Protein AF-A0A0C3QMH3-F1 (afdb_monomer_lite)

Secondary structure (DSSP, 8-state):
--S-SSSSS-EEEEEEEETTEEEEEEE-SSEEEEEEESSTGGGGTSPPEEEEE---GGG-S--

Radius of gyration: 12.71 Å; chains: 1; bounding box: 25×25×33 Å

Structure (mmCIF, N/CA/C/O backbone):
data_AF-A0A0C3QMH3-F1
#
_entry.id   AF-A0A0C3QMH3-F1
#
loop_
_atom_site.group_PDB
_atom_site.id
_atom_site.type_symbol
_atom_site.label_atom_id
_atom_site.label_alt_id
_atom_site.label_comp_id
_atom_site.label_asym_id
_atom_site.label_entity_id
_atom_site.label_seq_id
_atom_site.pdbx_PDB_ins_code
_atom_site.Cartn_x
_atom_site.Cartn_y
_atom_site.Cartn_z
_atom_site.occupancy
_atom_site.B_iso_or_equiv
_atom_site.auth_seq_id
_atom_site.auth_comp_id
_atom_site.auth_asym_id
_atom_site.auth_atom_id
_atom_site.pdbx_PDB_model_num
ATOM 1 N N . PHE A 1 1 ? -11.780 8.151 11.483 1.00 83.38 1 PHE A N 1
ATOM 2 C CA . PHE A 1 1 ? -10.427 8.345 10.917 1.00 83.38 1 PHE A CA 1
ATOM 3 C C . PHE A 1 1 ? -10.235 9.832 10.642 1.00 83.38 1 PHE A C 1
ATOM 5 O O . PHE A 1 1 ? -11.228 10.545 10.584 1.00 83.38 1 PHE A O 1
ATOM 12 N N . THR A 1 2 ? -8.995 10.298 10.486 1.00 94.25 2 THR A N 1
ATOM 13 C CA . THR A 1 2 ? -8.691 11.722 10.238 1.00 94.25 2 THR A CA 1
ATOM 14 C C . THR A 1 2 ? -7.863 11.839 8.974 1.00 94.25 2 THR A C 1
ATOM 16 O O . THR A 1 2 ? -6.917 11.074 8.808 1.00 94.25 2 THR A O 1
ATOM 19 N N . ASN A 1 3 ? -8.178 12.788 8.103 1.00 94.69 3 ASN A N 1
ATOM 20 C CA . ASN A 1 3 ? -7.373 13.035 6.911 1.00 94.69 3 ASN A CA 1
ATOM 21 C C . ASN A 1 3 ? -6.075 13.799 7.236 1.00 94.69 3 ASN A C 1
ATOM 23 O O . ASN A 1 3 ? -6.029 14.514 8.237 1.00 94.69 3 ASN A O 1
ATOM 27 N N . PRO A 1 4 ? -5.033 13.661 6.395 1.00 94.50 4 PRO A N 1
ATOM 28 C CA . PRO A 1 4 ? -4.900 12.658 5.331 1.00 94.50 4 PRO A CA 1
ATOM 29 C C . PRO A 1 4 ? -4.600 11.251 5.889 1.00 94.50 4 PRO A C 1
ATOM 31 O O . PRO A 1 4 ? -4.055 11.107 6.989 1.00 94.50 4 PRO A O 1
ATOM 34 N N . ILE A 1 5 ? -4.964 10.208 5.130 1.00 94.94 5 ILE A N 1
ATOM 35 C CA . ILE A 1 5 ? -4.592 8.811 5.430 1.00 94.94 5 ILE A CA 1
ATOM 36 C C . ILE A 1 5 ? -3.147 8.522 5.011 1.00 94.94 5 ILE A C 1
ATOM 38 O O . ILE A 1 5 ? -2.429 7.853 5.747 1.00 94.94 5 ILE A O 1
ATOM 42 N N . LYS A 1 6 ? -2.701 9.057 3.870 1.00 93.69 6 LYS A N 1
ATOM 43 C CA . LYS A 1 6 ? -1.342 8.868 3.356 1.00 93.69 6 LYS A CA 1
ATOM 44 C C . LYS A 1 6 ? -0.789 10.207 2.869 1.00 93.69 6 LYS A C 1
ATOM 46 O O . LYS A 1 6 ? -1.379 10.842 2.001 1.00 93.69 6 LYS A O 1
ATOM 51 N N . ASN A 1 7 ? 0.291 10.662 3.499 1.00 91.88 7 ASN A N 1
ATOM 52 C CA . ASN A 1 7 ? 1.019 11.878 3.149 1.00 91.88 7 ASN A CA 1
ATOM 53 C C . ASN A 1 7 ? 2.493 11.693 3.553 1.00 91.88 7 ASN A C 1
ATOM 55 O O . ASN A 1 7 ? 2.750 11.589 4.755 1.00 91.88 7 ASN A O 1
ATOM 59 N N . PRO A 1 8 ? 3.452 11.631 2.612 1.00 92.69 8 PRO A N 1
ATOM 60 C CA . PRO A 1 8 ? 3.310 11.729 1.148 1.00 92.69 8 PRO A CA 1
ATOM 61 C C . PRO A 1 8 ? 2.755 10.438 0.502 1.00 92.69 8 PRO A C 1
ATOM 63 O O . PRO A 1 8 ? 2.425 9.486 1.206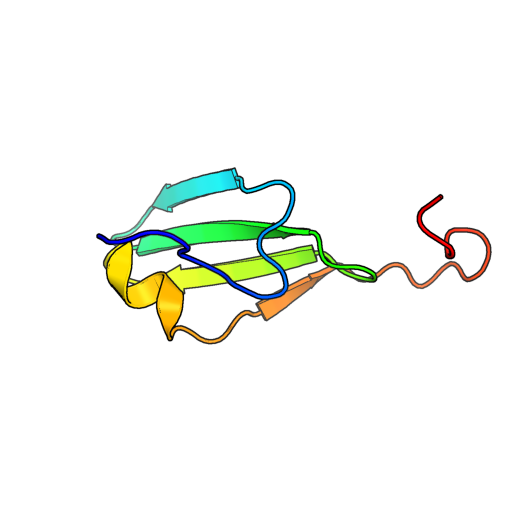 1.00 92.69 8 PRO A O 1
ATOM 66 N N . ASN A 1 9 ? 2.695 10.388 -0.839 1.00 93.38 9 ASN A N 1
ATOM 67 C CA . ASN A 1 9 ? 2.387 9.188 -1.647 1.00 93.38 9 ASN A CA 1
ATOM 68 C C . ASN A 1 9 ? 0.940 8.664 -1.531 1.00 93.38 9 ASN A C 1
ATOM 70 O O . ASN A 1 9 ? 0.714 7.455 -1.484 1.00 93.38 9 ASN A O 1
ATOM 74 N N . GLY A 1 10 ? -0.030 9.577 -1.435 1.00 94.31 10 GLY A N 1
ATOM 75 C CA . GLY A 1 10 ? -1.464 9.277 -1.335 1.00 94.31 10 GLY A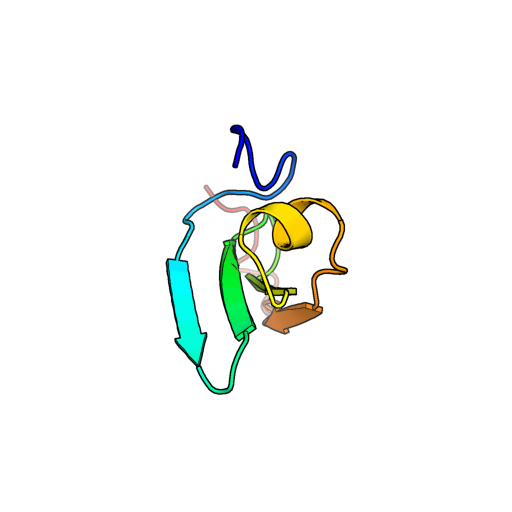 CA 1
ATOM 76 C C . GLY A 1 10 ? -2.265 9.472 -2.628 1.00 94.31 10 GLY A C 1
ATOM 77 O O . GLY A 1 10 ? -3.487 9.564 -2.546 1.00 94.31 10 GLY A O 1
ATOM 78 N N . SER A 1 11 ? -1.599 9.600 -3.779 1.00 95.62 11 SER A N 1
ATOM 79 C CA . SER A 1 11 ? -2.240 9.893 -5.066 1.00 95.62 11 SER A CA 1
ATOM 80 C C . SER A 1 11 ? -3.068 8.717 -5.587 1.00 95.62 11 SER A C 1
ATOM 82 O O . SER A 1 11 ? -2.785 7.557 -5.274 1.00 95.62 11 SER A O 1
ATOM 84 N N . ASP A 1 12 ? -4.103 9.051 -6.362 1.00 96.56 12 ASP A N 1
ATOM 85 C CA . ASP A 1 12 ? -5.035 8.125 -7.021 1.00 96.56 12 ASP A CA 1
ATOM 86 C C . ASP A 1 12 ? -5.533 6.989 -6.101 1.00 96.56 12 ASP A C 1
ATOM 88 O O . ASP A 1 12 ? -5.339 5.807 -6.401 1.00 96.56 12 ASP A O 1
ATOM 92 N N . PRO A 1 13 ? -6.132 7.313 -4.935 1.00 97.19 13 PRO A N 1
ATOM 93 C CA . PRO A 1 13 ? -6.471 6.309 -3.939 1.00 97.19 13 PRO A CA 1
ATOM 94 C C . PRO A 1 13 ? -7.596 5.388 -4.426 1.00 97.19 13 PRO A C 1
ATOM 96 O O . PRO A 1 13 ? -8.703 5.837 -4.724 1.00 97.19 13 PRO A O 1
ATOM 99 N N . PHE A 1 14 ? -7.338 4.080 -4.402 1.00 98.38 14 PHE A N 1
ATOM 100 C CA . PHE A 1 14 ? -8.339 3.039 -4.636 1.00 98.38 14 PHE A CA 1
ATOM 101 C C . PHE A 1 14 ? -8.337 2.047 -3.473 1.00 98.38 14 PHE A C 1
ATOM 103 O O . PHE A 1 14 ? -7.286 1.530 -3.096 1.00 98.38 14 PHE A O 1
ATOM 110 N N . MET A 1 15 ? -9.503 1.787 -2.876 1.00 97.94 15 MET A N 1
ATOM 111 C CA . MET A 1 15 ? -9.603 0.970 -1.666 1.00 97.94 15 MET A CA 1
ATOM 112 C C . MET A 1 15 ? -10.596 -0.177 -1.828 1.00 97.94 15 MET A C 1
ATOM 114 O O . MET A 1 15 ? -11.730 0.029 -2.253 1.00 97.94 15 MET A O 1
ATOM 118 N N . VAL A 1 16 ? -10.171 -1.371 -1.418 1.00 98.56 16 VAL A N 1
ATOM 119 C CA . VAL A 1 16 ? -10.997 -2.585 -1.349 1.00 98.56 16 VAL A CA 1
ATOM 120 C C . VAL A 1 16 ? -10.928 -3.156 0.065 1.00 98.56 16 VAL A C 1
ATOM 122 O O . VAL A 1 16 ? -9.904 -3.029 0.739 1.00 98.56 16 VAL A O 1
ATOM 125 N N . TYR A 1 17 ? -12.013 -3.776 0.522 1.00 98.38 17 TYR A N 1
ATOM 126 C CA . TYR A 1 17 ? -12.049 -4.528 1.773 1.00 98.38 17 TYR A CA 1
ATOM 127 C C . TYR A 1 17 ? -12.243 -6.012 1.475 1.00 98.38 17 TYR A C 1
ATOM 129 O O . TYR A 1 17 ? -13.193 -6.378 0.786 1.00 98.38 17 TYR A O 1
ATOM 137 N N . ASP A 1 18 ? -11.347 -6.848 1.989 1.00 98.62 18 ASP A N 1
ATOM 138 C CA . ASP A 1 18 ? -11.403 -8.299 1.824 1.00 98.62 18 ASP A CA 1
ATOM 139 C C . ASP A 1 18 ? -10.723 -9.004 3.007 1.00 98.62 18 ASP A C 1
ATOM 141 O O . ASP A 1 18 ? -9.730 -8.516 3.556 1.00 98.62 18 ASP A O 1
ATOM 145 N N . GLY A 1 19 ? -11.277 -10.142 3.435 1.00 98.25 19 GLY A N 1
ATOM 146 C CA . GLY A 1 19 ? -10.672 -10.994 4.466 1.00 98.25 19 GLY A CA 1
ATOM 147 C C . GLY A 1 19 ? -10.326 -10.295 5.791 1.00 98.25 19 GLY A C 1
ATOM 148 O O . GLY A 1 19 ? -9.342 -10.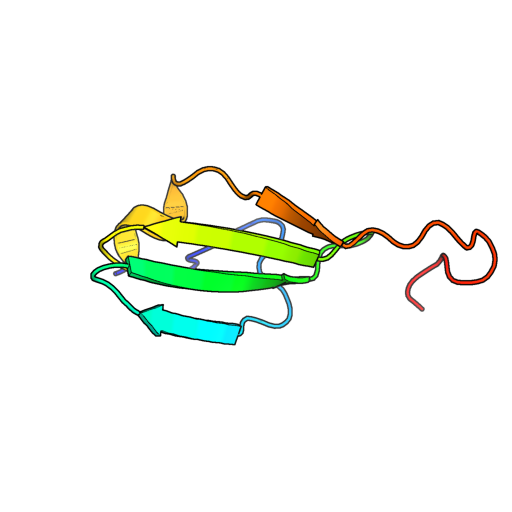660 6.429 1.00 98.25 19 GLY A O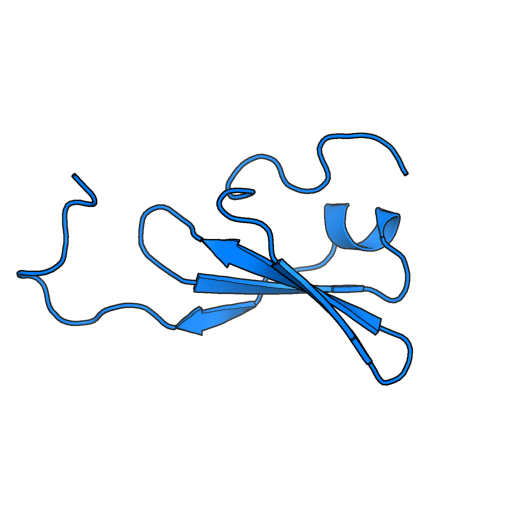 1
ATOM 149 N N . GLY A 1 20 ? -11.078 -9.268 6.202 1.00 98.50 20 GLY A N 1
ATOM 150 C CA . GLY A 1 20 ? -10.814 -8.532 7.447 1.00 98.50 20 GLY A CA 1
ATOM 151 C C . GLY A 1 20 ? -9.862 -7.335 7.317 1.00 98.50 20 GLY A C 1
ATOM 152 O O . GLY A 1 20 ? -9.567 -6.681 8.319 1.00 98.50 20 GLY A O 1
ATOM 153 N N . TYR A 1 21 ? -9.387 -7.022 6.108 1.00 98.75 21 TYR A N 1
ATOM 154 C CA . TYR A 1 21 ? -8.416 -5.959 5.854 1.00 98.75 21 TYR A CA 1
ATOM 155 C C . TYR A 1 21 ? -8.922 -4.947 4.827 1.00 98.75 21 TYR A C 1
ATOM 157 O O . TYR A 1 21 ? -9.536 -5.299 3.826 1.00 98.75 21 TYR A O 1
ATOM 165 N N . TYR A 1 22 ? -8.572 -3.683 5.046 1.00 98.69 22 TYR A N 1
ATOM 166 C CA . TYR A 1 22 ? -8.586 -2.642 4.027 1.00 98.69 22 TYR A CA 1
ATOM 167 C C . TYR A 1 22 ? -7.282 -2.706 3.240 1.00 98.69 22 TYR A C 1
ATOM 169 O O . TYR A 1 22 ? -6.212 -2.707 3.848 1.00 98.69 22 TYR A O 1
ATOM 177 N N . TYR A 1 23 ? -7.371 -2.714 1.914 1.00 98.75 23 TYR A N 1
ATOM 178 C CA . TYR A 1 23 ? -6.254 -2.625 0.980 1.00 98.75 23 TYR A CA 1
ATOM 179 C C . TYR A 1 23 ? -6.354 -1.296 0.242 1.00 98.75 23 TYR A C 1
ATOM 181 O O . TYR A 1 23 ? -7.261 -1.104 -0.564 1.00 98.75 23 TYR A O 1
ATOM 189 N N . LEU A 1 24 ? -5.438 -0.378 0.535 1.00 98.62 24 LEU A N 1
ATOM 190 C CA . LEU A 1 24 ? -5.334 0.918 -0.122 1.00 98.62 24 LEU A CA 1
ATOM 191 C C . LEU A 1 24 ? -4.230 0.862 -1.175 1.00 98.62 24 LEU A C 1
ATOM 193 O O . LEU A 1 24 ? -3.046 0.795 -0.832 1.00 98.62 24 LEU A O 1
ATOM 197 N N . LEU A 1 25 ? -4.631 0.902 -2.441 1.00 98.62 25 LEU A N 1
ATOM 198 C CA . LEU A 1 25 ? -3.749 1.126 -3.575 1.00 98.62 25 LEU A CA 1
ATOM 199 C C . LEU A 1 25 ? -3.540 2.631 -3.766 1.00 98.62 25 LEU A C 1
ATOM 201 O O . LEU A 1 25 ? -4.495 3.405 -3.716 1.00 98.62 25 LEU A O 1
ATOM 205 N N . THR A 1 26 ? -2.290 3.029 -3.985 1.00 98.38 26 THR A N 1
ATOM 206 C CA . THR A 1 26 ? -1.909 4.409 -4.322 1.00 98.38 26 THR A CA 1
ATOM 207 C C . THR A 1 26 ? -0.812 4.411 -5.368 1.00 98.38 26 THR A C 1
ATOM 209 O O . THR A 1 26 ? 0.094 3.567 -5.320 1.00 98.38 26 THR A O 1
ATOM 212 N N . THR A 1 27 ? -0.842 5.402 -6.247 1.00 96.19 27 THR A N 1
ATOM 213 C CA . THR A 1 27 ? 0.278 5.725 -7.126 1.00 96.19 27 THR A CA 1
ATOM 214 C C . THR A 1 27 ? 1.307 6.566 -6.373 1.00 96.19 27 THR A C 1
ATOM 216 O O . THR A 1 27 ? 1.011 7.321 -5.441 1.00 96.19 27 THR A O 1
ATOM 219 N N . THR A 1 28 ? 2.563 6.397 -6.757 1.00 93.25 28 THR A N 1
ATOM 220 C CA . THR A 1 28 ? 3.663 7.279 -6.368 1.00 93.25 28 THR A CA 1
ATOM 221 C C . THR A 1 28 ? 4.304 7.840 -7.627 1.00 93.25 28 THR A C 1
ATOM 223 O O . THR A 1 28 ? 3.936 7.469 -8.738 1.00 93.25 28 THR A O 1
ATOM 226 N N . TRP A 1 29 ? 5.325 8.673 -7.457 1.00 90.38 29 TRP A N 1
ATOM 227 C CA . TRP A 1 29 ? 6.112 9.200 -8.568 1.00 90.38 29 TRP A CA 1
ATOM 228 C C . TRP A 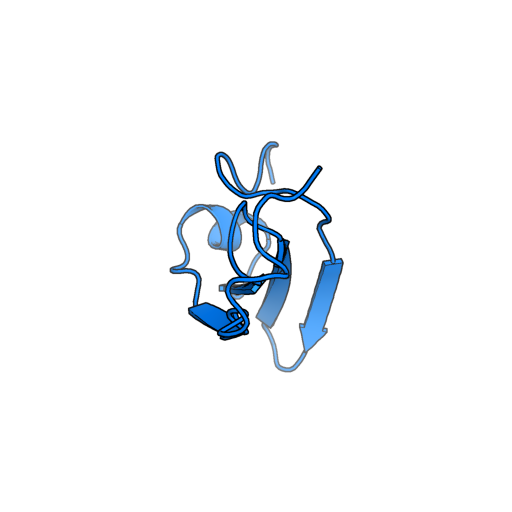1 29 ? 6.775 8.134 -9.452 1.00 90.38 29 TRP A C 1
ATOM 230 O O . TRP A 1 29 ? 7.215 8.475 -10.539 1.00 90.38 29 TRP A O 1
ATOM 240 N N . THR A 1 30 ? 6.943 6.887 -9.001 1.00 91.56 30 THR A N 1
ATOM 241 C CA . THR A 1 30 ? 7.692 5.875 -9.777 1.00 91.56 30 THR A CA 1
ATOM 242 C C . THR A 1 30 ? 7.120 4.461 -9.710 1.00 91.56 30 THR A C 1
ATOM 244 O O . THR A 1 30 ? 7.615 3.568 -10.393 1.00 91.56 30 THR A O 1
ATOM 247 N N . ASN A 1 31 ? 6.122 4.210 -8.861 1.00 94.75 31 ASN A N 1
ATOM 248 C CA . ASN A 1 31 ? 5.610 2.863 -8.607 1.00 94.75 31 ASN A CA 1
ATOM 249 C C . ASN A 1 31 ? 4.184 2.864 -8.046 1.00 94.75 31 ASN A C 1
ATOM 251 O O . ASN A 1 31 ? 3.685 3.887 -7.571 1.00 94.75 31 ASN A O 1
ATOM 255 N N . VAL A 1 32 ? 3.563 1.684 -8.058 1.00 96.94 32 VAL A N 1
ATOM 256 C CA . VAL A 1 32 ? 2.258 1.411 -7.449 1.00 96.94 32 VAL A CA 1
ATOM 257 C C . VAL A 1 32 ? 2.458 0.631 -6.155 1.00 96.94 32 VAL A C 1
ATOM 259 O O . VAL A 1 32 ? 3.180 -0.372 -6.109 1.00 96.94 32 VAL A O 1
ATOM 262 N N . GLN A 1 33 ? 1.788 1.080 -5.095 1.00 98.44 33 GLN A N 1
ATOM 263 C CA . GLN A 1 33 ? 1.881 0.481 -3.767 1.00 98.44 33 GLN A CA 1
ATOM 264 C C . GLN A 1 33 ? 0.519 0.046 -3.252 1.00 98.44 33 GLN A C 1
ATOM 266 O O . GLN A 1 33 ? -0.473 0.729 -3.483 1.00 98.44 33 GLN A O 1
ATOM 271 N N . ILE A 1 34 ? 0.506 -1.030 -2.466 1.00 98.69 34 ILE A N 1
ATOM 272 C CA . ILE A 1 34 ? -0.626 -1.426 -1.631 1.00 98.69 34 ILE A CA 1
ATOM 273 C C . ILE A 1 34 ? -0.213 -1.332 -0.162 1.00 98.69 34 ILE A C 1
ATOM 275 O O . ILE A 1 34 ? 0.763 -1.949 0.262 1.00 98.69 34 ILE A O 1
ATOM 279 N N . THR A 1 35 ? -0.979 -0.590 0.629 1.00 98.56 35 THR A N 1
ATOM 280 C CA . THR A 1 35 ? -0.899 -0.574 2.094 1.00 98.56 35 THR A CA 1
ATOM 281 C C . THR A 1 35 ? -2.127 -1.297 2.642 1.00 98.56 35 THR A C 1
ATOM 283 O O . THR A 1 35 ? -3.237 -0.992 2.209 1.00 98.56 35 THR A O 1
ATOM 286 N N . ARG A 1 36 ? -1.970 -2.234 3.591 1.00 98.50 36 ARG A N 1
ATOM 287 C CA . ARG A 1 36 ? -3.124 -2.893 4.232 1.00 98.50 36 ARG A CA 1
ATOM 288 C C . ARG A 1 36 ? -3.156 -2.723 5.742 1.00 98.50 36 ARG A C 1
ATOM 290 O O . ARG A 1 36 ? -2.112 -2.757 6.386 1.00 98.50 36 ARG A O 1
ATOM 297 N N . ALA A 1 37 ? -4.355 -2.643 6.307 1.00 98.62 37 ALA A N 1
ATOM 298 C CA . ALA A 1 37 ? -4.589 -2.653 7.750 1.00 98.62 37 ALA A CA 1
ATOM 299 C C . ALA A 1 37 ? -6.001 -3.165 8.068 1.00 98.62 37 ALA A C 1
ATOM 301 O O . ALA A 1 37 ? -6.885 -3.125 7.220 1.00 98.62 37 ALA A O 1
ATOM 302 N N . THR A 1 38 ? -6.239 -3.619 9.299 1.00 98.50 38 THR A N 1
ATOM 303 C CA . THR A 1 38 ? -7.575 -4.067 9.747 1.00 98.50 38 THR A CA 1
ATOM 304 C C . THR A 1 38 ? -8.549 -2.909 9.989 1.00 98.50 38 THR A C 1
ATOM 306 O O . THR A 1 38 ? -9.754 -3.112 10.094 1.00 98.50 38 THR A O 1
ATOM 309 N N . THR A 1 39 ? -8.049 -1.670 10.045 1.00 98.31 39 THR A N 1
ATOM 310 C CA . THR A 1 39 ? -8.857 -0.448 10.147 1.00 98.31 39 THR A CA 1
ATOM 311 C C . THR A 1 39 ? -8.330 0.619 9.193 1.00 98.31 39 THR A C 1
ATOM 313 O O . THR A 1 39 ? -7.130 0.673 8.922 1.00 98.31 39 THR A O 1
ATOM 316 N N . VAL A 1 40 ? -9.201 1.529 8.748 1.00 97.56 40 VAL A N 1
ATOM 317 C CA . VAL A 1 40 ? -8.803 2.678 7.913 1.00 97.56 40 VAL A CA 1
ATOM 318 C C . VAL A 1 40 ? -7.748 3.547 8.612 1.00 97.56 40 VAL A C 1
ATOM 320 O O . VAL A 1 40 ? -6.807 4.007 7.976 1.00 97.56 40 VAL A O 1
ATOM 323 N N . THR A 1 41 ? -7.847 3.744 9.933 1.00 97.75 41 THR A N 1
ATOM 324 C CA . THR A 1 41 ? -6.838 4.498 10.702 1.00 97.75 41 THR A CA 1
ATOM 325 C C . THR A 1 41 ? -5.481 3.792 10.711 1.00 97.75 41 THR A C 1
ATOM 327 O O . THR A 1 41 ? -4.455 4.460 10.621 1.00 97.75 41 THR A O 1
ATOM 330 N N . GLY A 1 42 ? -5.463 2.457 10.768 1.00 98.06 42 GLY A N 1
ATOM 331 C CA . GLY A 1 42 ? -4.227 1.672 10.730 1.00 98.06 42 GLY A CA 1
ATOM 332 C C . GLY A 1 42 ? -3.446 1.823 9.422 1.00 98.06 42 GLY A C 1
ATOM 333 O O . GLY A 1 42 ? -2.228 1.670 9.422 1.00 98.06 42 GLY A O 1
ATOM 334 N N . LEU A 1 43 ? -4.105 2.206 8.322 1.00 97.81 43 LEU A N 1
ATOM 335 C CA . LEU A 1 43 ? -3.432 2.480 7.046 1.00 97.81 43 LEU A CA 1
ATOM 336 C C . LEU A 1 43 ? -2.426 3.637 7.137 1.00 97.81 43 LEU A C 1
ATOM 338 O O . LEU A 1 43 ? -1.515 3.697 6.318 1.00 97.81 43 LEU A O 1
ATOM 342 N N . LYS A 1 44 ? -2.554 4.526 8.134 1.00 97.25 44 LYS A N 1
ATOM 343 C CA . LYS A 1 44 ? -1.617 5.638 8.351 1.00 97.25 44 LYS A CA 1
ATOM 344 C C . LYS A 1 44 ? -0.208 5.187 8.723 1.00 97.25 44 LYS A C 1
ATOM 346 O O . LYS A 1 44 ? 0.751 5.890 8.428 1.00 97.25 44 LYS A O 1
ATOM 351 N N . THR A 1 45 ? -0.095 4.062 9.426 1.00 96.69 45 THR A N 1
ATOM 352 C CA . THR A 1 45 ? 1.172 3.568 9.988 1.00 96.69 45 THR A CA 1
ATOM 353 C C . THR A 1 45 ? 1.581 2.212 9.424 1.00 96.69 45 THR A C 1
ATOM 355 O O . THR A 1 45 ? 2.707 1.772 9.646 1.00 96.69 45 THR A O 1
ATOM 358 N N . ALA A 1 46 ? 0.694 1.544 8.686 1.00 97.62 46 ALA A N 1
ATOM 359 C CA . ALA A 1 46 ? 0.997 0.290 8.022 1.00 97.62 46 ALA A CA 1
ATOM 360 C C . ALA A 1 46 ? 2.049 0.468 6.916 1.00 97.62 46 ALA A C 1
ATOM 362 O O . ALA A 1 46 ? 2.020 1.423 6.138 1.00 97.62 46 ALA A O 1
ATOM 363 N N . THR A 1 47 ? 2.959 -0.498 6.813 1.00 98.00 47 THR A N 1
ATOM 364 C CA . THR A 1 47 ? 4.021 -0.495 5.806 1.00 98.00 47 THR A CA 1
ATOM 365 C C . THR A 1 47 ? 3.442 -0.720 4.402 1.00 98.00 47 THR A C 1
ATOM 367 O O . THR A 1 47 ? 2.796 -1.746 4.170 1.00 98.00 47 THR A O 1
ATOM 370 N N . PRO A 1 48 ? 3.663 0.197 3.442 1.00 97.75 48 PRO A N 1
ATOM 371 C CA . PRO A 1 48 ? 3.304 -0.028 2.047 1.00 97.75 48 PRO A CA 1
ATOM 372 C C . PRO A 1 48 ? 4.161 -1.129 1.414 1.00 97.75 48 PRO A C 1
ATOM 374 O O . PRO A 1 48 ? 5.359 -1.224 1.677 1.00 97.75 48 PRO A O 1
ATOM 377 N N . LYS A 1 49 ? 3.567 -1.913 0.513 1.00 98.44 49 LYS A N 1
ATOM 378 C CA . LYS A 1 49 ? 4.272 -2.855 -0.358 1.00 98.44 49 LYS A CA 1
ATOM 379 C C . LYS A 1 49 ? 4.211 -2.366 -1.798 1.00 98.44 49 LYS A C 1
ATOM 381 O O . LYS A 1 49 ? 3.122 -2.140 -2.319 1.00 98.44 49 LYS A O 1
ATOM 386 N N . VAL A 1 50 ? 5.366 -2.254 -2.450 1.00 98.38 50 VAL A N 1
ATOM 387 C CA . VAL A 1 50 ? 5.438 -2.039 -3.901 1.00 98.38 50 VAL A CA 1
ATOM 388 C C . VAL A 1 50 ? 4.954 -3.306 -4.599 1.00 98.38 50 VAL A C 1
ATOM 390 O O . VAL A 1 50 ? 5.478 -4.393 -4.350 1.00 98.38 50 VAL A O 1
ATOM 393 N N . VAL A 1 51 ? 3.930 -3.172 -5.437 1.00 98.00 51 VAL A N 1
ATOM 394 C CA . VAL A 1 51 ? 3.368 -4.289 -6.214 1.00 98.00 51 VAL A CA 1
ATOM 395 C C . VAL A 1 51 ? 3.727 -4.203 -7.689 1.00 98.00 51 VAL A C 1
ATOM 397 O O . VAL A 1 51 ? 3.686 -5.214 -8.382 1.00 98.00 51 VAL A O 1
ATOM 400 N N . TRP A 1 52 ? 4.112 -3.016 -8.157 1.00 96.94 52 TRP A N 1
ATOM 401 C CA . TRP A 1 52 ? 4.576 -2.809 -9.517 1.00 96.94 52 TRP A CA 1
ATOM 402 C C . TRP A 1 52 ? 5.473 -1.574 -9.610 1.00 96.94 52 TRP A C 1
ATOM 404 O O . TRP A 1 52 ? 5.169 -0.538 -9.018 1.00 96.94 52 TRP A O 1
ATOM 414 N N . THR A 1 53 ? 6.538 -1.696 -10.396 1.00 94.88 53 THR A N 1
ATOM 415 C CA . THR A 1 53 ? 7.441 -0.611 -10.793 1.00 94.88 53 THR A CA 1
ATOM 416 C C . THR A 1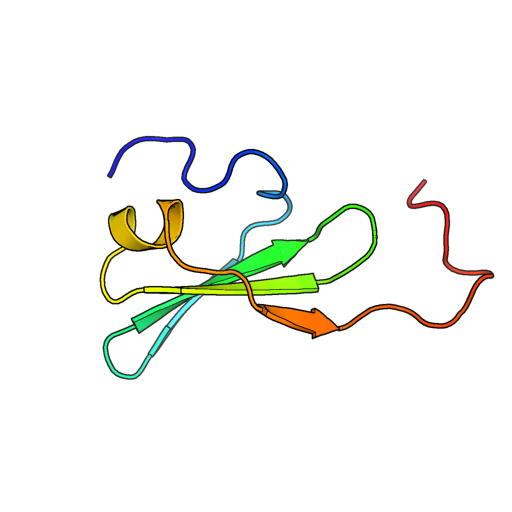 53 ? 7.705 -0.776 -12.282 1.00 94.88 53 THR A C 1
ATOM 418 O O . THR A 1 53 ? 7.992 -1.896 -12.715 1.00 94.88 53 THR A O 1
ATOM 421 N N . ASP A 1 54 ? 7.629 0.303 -13.062 1.00 90.44 54 ASP A N 1
ATOM 422 C CA . ASP A 1 54 ? 8.035 0.232 -14.467 1.00 90.44 54 ASP A CA 1
ATOM 423 C C . ASP A 1 54 ? 9.554 0.042 -14.560 1.00 90.44 54 ASP A C 1
ATOM 425 O O . ASP A 1 54 ? 10.323 0.717 -13.875 1.00 90.44 54 ASP A O 1
ATOM 429 N N . SER A 1 55 ? 9.995 -0.869 -15.419 1.00 89.94 55 SER A N 1
ATOM 430 C CA . SER A 1 55 ? 11.408 -1.063 -15.758 1.00 89.94 55 SER A CA 1
ATOM 431 C C . SER A 1 55 ? 11.789 -0.405 -17.087 1.00 89.94 55 SER A C 1
ATOM 433 O O . SER A 1 55 ? 12.965 -0.364 -17.449 1.00 89.94 55 SER A O 1
ATOM 435 N N . THR A 1 56 ? 10.810 0.125 -17.822 1.00 90.69 56 THR A N 1
ATOM 436 C CA . THR A 1 56 ? 11.008 0.756 -19.125 1.00 90.69 56 THR A CA 1
ATOM 437 C C . THR A 1 56 ? 11.416 2.210 -18.927 1.00 90.69 56 THR A C 1
ATOM 439 O O . THR A 1 56 ? 10.578 3.078 -18.694 1.00 90.69 56 THR A O 1
ATOM 442 N N . SER A 1 57 ? 12.708 2.506 -19.064 1.00 84.31 57 SER A N 1
ATOM 443 C CA . SER A 1 57 ? 13.238 3.859 -18.849 1.00 84.31 57 SER A CA 1
ATOM 444 C C . SER A 1 57 ? 12.606 4.922 -19.753 1.00 84.31 57 SER A C 1
ATOM 446 O O . SER A 1 57 ? 12.522 6.075 -19.359 1.00 84.31 57 SER A O 1
ATOM 448 N N . THR A 1 58 ? 12.095 4.569 -20.934 1.00 86.81 58 THR A N 1
ATOM 449 C CA . THR A 1 58 ? 11.418 5.523 -21.832 1.00 86.81 58 THR A CA 1
ATOM 450 C C . THR A 1 58 ? 10.006 5.905 -21.384 1.00 86.81 58 THR A C 1
ATOM 452 O O . THR A 1 58 ? 9.444 6.853 -21.921 1.00 86.81 58 THR A O 1
ATOM 455 N N . ARG A 1 59 ? 9.437 5.193 -20.404 1.00 82.88 59 ARG A N 1
ATOM 456 C CA . ARG A 1 59 ? 8.144 5.500 -19.769 1.00 82.88 59 ARG A CA 1
ATOM 457 C C . ARG A 1 59 ? 8.308 6.237 -18.438 1.00 82.88 59 ARG A C 1
ATOM 459 O O . ARG A 1 59 ? 7.341 6.397 -17.700 1.00 82.88 59 ARG A O 1
ATOM 466 N N . CYS A 1 60 ? 9.535 6.650 -18.110 1.00 73.44 60 CYS A N 1
ATOM 467 C CA . CYS A 1 60 ? 9.779 7.514 -16.966 1.00 73.44 60 CYS A CA 1
ATOM 468 C C . CYS A 1 60 ? 9.271 8.937 -17.248 1.00 73.44 60 CYS A C 1
ATOM 470 O O . CYS A 1 60 ? 8.799 9.234 -18.343 1.00 73.44 60 CYS A O 1
ATOM 472 N N . CYS A 1 61 ? 9.394 9.819 -16.262 1.00 71.50 61 CYS A N 1
ATOM 473 C CA . CYS A 1 61 ? 9.004 11.224 -16.362 1.00 71.50 61 CYS A CA 1
ATOM 474 C C . CYS A 1 61 ? 7.495 11.451 -16.396 1.00 71.50 61 CYS A C 1
ATOM 476 O O . CYS A 1 61 ? 7.069 12.186 -17.268 1.00 71.50 61 CYS A O 1
ATOM 478 N N . ASN A 1 62 ? 6.714 10.865 -15.474 1.00 66.81 62 ASN A N 1
ATOM 479 C CA . ASN A 1 62 ? 5.285 11.182 -15.275 1.00 66.81 62 ASN A CA 1
ATOM 480 C C . ASN A 1 62 ? 5.027 12.686 -15.515 1.00 66.81 62 ASN A C 1
ATOM 482 O O . ASN A 1 62 ? 5.363 13.511 -14.660 1.00 66.81 62 ASN A O 1
ATOM 486 N N . VAL A 1 63 ? 4.554 12.990 -16.730 1.00 58.81 63 VAL A N 1
ATOM 487 C CA . VAL A 1 63 ? 4.430 14.323 -17.342 1.00 58.81 63 VAL A CA 1
ATOM 488 C C . VAL A 1 63 ? 3.025 14.847 -17.160 1.00 58.81 63 VAL A C 1
ATOM 490 O O . VAL A 1 63 ? 2.085 14.026 -17.250 1.00 58.81 63 VAL A O 1
#

Foldseek 3Di:
DDPDLDPPFAAPWDWDDDDQKIWTWTDDLFFIWIFIDSDSNVSSPGDIDTPDGDPPPVPHDPD

InterPro domains:
  IPR006710 Glycoside hydrolase, family 43 [PF04616] (1-58)
  IPR023296 Glycosyl hydrolase, five-bladed beta-propeller domain superfamily [G3DSA:2.115.10.20] (1-62)
  IPR023296 Glycosyl hydrolase, five-bladed beta-propeller domain superfamily [SSF75005] (1-57)

pLDDT: mean 93.82, std 7.95, range [58.81, 98.75]

Sequence (63 aa):
FTNPIKNPNGSDPFMVYDGGYYYLLTTTWTNVQITRATTVTGLKTATPKVVWTDSTSTRCCNV

Organism: NCBI:txid1051891